Protein AF-A0A2V9K160-F1 (afdb_monomer_lite)

Sequence (101 aa):
MRDWQNRPAKAADEESLHHHAIIAGGRLAGVWEYEPGEGRVVYGLFGALTAAGQRKLAARAGELEEFIRAELGDLKFYSMDTEHNRKQRIAALRDSGGRTA

Radius of gyration: 13.13 Å; chains: 1; bounding box: 32×28×31 Å

Structure (mmCIF, N/CA/C/O backbone):
data_AF-A0A2V9K160-F1
#
_entry.id   AF-A0A2V9K160-F1
#
loop_
_atom_site.group_PDB
_atom_site.id
_atom_site.type_symbol
_atom_site.label_atom_id
_atom_site.label_alt_id
_atom_site.label_comp_id
_atom_site.label_asym_id
_atom_site.label_entity_id
_atom_site.label_seq_id
_atom_site.pdbx_PDB_ins_code
_atom_site.Cartn_x
_atom_site.Cartn_y
_atom_site.Cartn_z
_atom_site.occupancy
_atom_site.B_iso_or_equiv
_atom_site.auth_seq_id
_atom_site.auth_comp_id
_atom_site.auth_asym_id
_atom_site.auth_atom_id
_atom_site.pdbx_PDB_model_num
ATOM 1 N N . MET A 1 1 ? 8.384 8.195 -4.827 1.00 80.31 1 MET A N 1
ATOM 2 C CA . MET A 1 1 ? 7.837 7.893 -3.483 1.00 80.31 1 MET A CA 1
ATOM 3 C C . MET A 1 1 ? 8.230 9.016 -2.537 1.00 80.31 1 MET A C 1
ATOM 5 O O . MET A 1 1 ? 8.835 9.974 -3.017 1.00 80.31 1 MET A O 1
ATOM 9 N N . ARG A 1 2 ? 7.867 8.950 -1.252 1.00 86.56 2 ARG A N 1
ATOM 10 C CA . ARG A 1 2 ? 8.338 9.920 -0.256 1.00 86.56 2 ARG A CA 1
ATOM 11 C C . ARG A 1 2 ? 9.276 9.259 0.759 1.00 86.56 2 ARG A C 1
ATOM 13 O O . ARG A 1 2 ? 9.078 8.091 1.084 1.00 86.56 2 ARG A O 1
ATOM 20 N N . ASP A 1 3 ? 10.293 9.996 1.197 1.00 87.12 3 ASP A N 1
ATOM 21 C CA . ASP A 1 3 ? 11.228 9.579 2.251 1.00 87.12 3 ASP A CA 1
ATOM 22 C C . ASP A 1 3 ? 10.626 9.777 3.658 1.00 87.12 3 ASP A C 1
ATOM 24 O O . ASP A 1 3 ? 9.470 10.186 3.819 1.00 87.12 3 ASP A O 1
ATOM 28 N N . TRP A 1 4 ? 11.422 9.526 4.699 1.00 84.12 4 TRP A N 1
ATOM 29 C CA . TRP A 1 4 ? 11.001 9.684 6.095 1.00 84.12 4 TRP A CA 1
ATOM 30 C C . TRP A 1 4 ? 10.670 11.121 6.510 1.00 84.12 4 TRP A C 1
ATOM 32 O O . TRP A 1 4 ? 9.891 11.335 7.439 1.00 84.12 4 TRP A O 1
ATOM 42 N N . GLN A 1 5 ? 11.229 12.106 5.804 1.00 86.44 5 GLN A N 1
ATOM 43 C CA . GLN A 1 5 ? 10.943 13.533 5.972 1.00 86.44 5 GLN A CA 1
ATOM 44 C C . GLN A 1 5 ? 9.801 13.998 5.059 1.00 86.44 5 GLN A C 1
ATOM 46 O O . GLN A 1 5 ? 9.530 15.194 4.954 1.00 86.44 5 GLN A O 1
ATOM 51 N N . ASN A 1 6 ? 9.119 13.060 4.398 1.00 85.88 6 ASN A N 1
ATOM 52 C CA . ASN A 1 6 ? 8.046 13.304 3.451 1.00 85.88 6 ASN A CA 1
ATOM 53 C C . ASN A 1 6 ? 8.472 14.078 2.193 1.00 85.88 6 ASN A C 1
ATOM 55 O O . ASN A 1 6 ? 7.644 14.720 1.544 1.00 85.88 6 ASN A O 1
ATOM 59 N N . ARG A 1 7 ? 9.745 14.026 1.807 1.00 88.25 7 ARG A N 1
ATOM 60 C CA . ARG A 1 7 ? 10.270 14.661 0.591 1.00 88.25 7 ARG A CA 1
ATOM 61 C C . ARG A 1 7 ? 10.183 13.696 -0.592 1.00 88.25 7 ARG A C 1
ATOM 63 O O . ARG A 1 7 ? 10.254 12.487 -0.386 1.00 88.25 7 ARG A O 1
ATOM 70 N N . PRO A 1 8 ? 10.028 14.184 -1.836 1.00 86.44 8 PRO A N 1
ATOM 71 C CA . PRO A 1 8 ? 10.096 13.326 -3.012 1.00 86.44 8 PRO A CA 1
ATOM 72 C C . PRO A 1 8 ? 11.440 12.594 -3.090 1.00 86.44 8 PRO A C 1
ATOM 74 O O . PRO A 1 8 ? 12.492 13.225 -3.042 1.00 86.44 8 PRO A O 1
ATOM 77 N N . ALA A 1 9 ? 11.385 11.277 -3.266 1.00 85.38 9 ALA A N 1
ATOM 78 C CA . ALA A 1 9 ? 12.551 10.412 -3.359 1.00 85.38 9 ALA A CA 1
ATOM 79 C C . ALA A 1 9 ? 12.355 9.295 -4.392 1.00 85.38 9 ALA A C 1
ATOM 81 O O . ALA A 1 9 ? 11.226 8.848 -4.674 1.00 85.38 9 ALA A O 1
ATOM 82 N N . LYS A 1 10 ? 13.471 8.827 -4.960 1.00 81.38 10 LYS A N 1
ATOM 83 C CA . LYS A 1 10 ? 13.499 7.626 -5.799 1.00 81.38 10 LYS A CA 1
ATOM 84 C C . LYS A 1 10 ? 13.630 6.406 -4.901 1.00 81.38 10 LYS A C 1
ATOM 86 O O . LYS A 1 10 ? 14.482 6.372 -4.030 1.00 81.38 10 LYS A O 1
ATOM 91 N N . ALA A 1 11 ? 12.853 5.366 -5.186 1.00 77.25 11 ALA A N 1
ATOM 92 C CA . ALA A 1 11 ? 12.892 4.133 -4.400 1.00 77.25 11 ALA A CA 1
ATOM 93 C C . ALA A 1 11 ? 14.269 3.449 -4.386 1.00 77.25 11 ALA A C 1
ATOM 95 O O . ALA A 1 11 ? 14.579 2.738 -3.442 1.00 77.25 11 ALA A O 1
ATOM 96 N N . ALA A 1 12 ? 15.081 3.652 -5.427 1.00 80.75 12 ALA A N 1
ATOM 97 C CA . ALA A 1 12 ? 16.420 3.077 -5.524 1.00 80.75 12 ALA A CA 1
ATOM 98 C C . ALA A 1 12 ? 17.454 3.754 -4.608 1.00 80.75 12 ALA A C 1
ATOM 100 O O . ALA A 1 12 ? 18.486 3.149 -4.338 1.00 80.75 12 ALA A O 1
ATOM 101 N N . ASP A 1 13 ? 17.180 4.981 -4.154 1.00 84.06 13 ASP A N 1
ATOM 102 C CA . ASP A 1 13 ? 18.121 5.794 -3.375 1.00 84.06 13 ASP A CA 1
ATOM 103 C C . ASP A 1 13 ? 17.819 5.734 -1.863 1.00 84.06 13 ASP A C 1
ATOM 105 O O . ASP A 1 13 ? 18.535 6.326 -1.062 1.00 84.06 13 ASP A O 1
ATOM 109 N N . GLU A 1 14 ? 16.758 5.026 -1.465 1.00 82.94 14 GLU A N 1
ATOM 110 C CA . GLU A 1 14 ? 16.283 4.957 -0.083 1.00 82.94 14 GLU A CA 1
ATOM 111 C C . GLU A 1 14 ? 16.718 3.656 0.598 1.00 82.94 14 GLU A C 1
ATOM 113 O O . GLU A 1 14 ? 16.461 2.557 0.104 1.00 82.94 14 GLU A O 1
ATOM 118 N N . GLU A 1 15 ? 17.309 3.772 1.787 1.00 82.19 15 GLU A N 1
ATOM 119 C CA . GLU A 1 15 ? 17.658 2.615 2.626 1.00 82.19 15 GLU A CA 1
ATOM 120 C C . GLU A 1 15 ? 16.428 1.989 3.302 1.00 82.19 15 GLU A C 1
ATOM 122 O O . GLU A 1 15 ? 16.463 0.835 3.733 1.00 82.19 15 GLU A O 1
ATOM 127 N N . SER A 1 16 ? 15.324 2.738 3.396 1.00 79.81 16 SER A N 1
ATOM 128 C CA . SER A 1 16 ? 14.084 2.280 4.020 1.00 79.81 16 SER A CA 1
ATOM 129 C C . SER A 1 16 ? 12.844 2.800 3.294 1.00 79.81 16 SER A C 1
ATOM 131 O O . SER A 1 16 ? 12.811 3.914 2.775 1.00 79.81 16 SER A O 1
ATOM 133 N N . LEU A 1 17 ? 11.793 1.980 3.256 1.00 82.25 17 LEU A N 1
ATOM 134 C CA . LEU A 1 17 ? 10.512 2.368 2.674 1.00 82.25 17 LEU A CA 1
ATOM 135 C C . LEU A 1 17 ? 9.647 3.039 3.736 1.00 82.25 17 LEU A C 1
ATOM 137 O O . LEU A 1 17 ? 9.217 2.379 4.673 1.00 82.25 17 LEU A O 1
ATOM 141 N N . HIS A 1 18 ? 9.309 4.312 3.542 1.00 88.19 18 HIS A N 1
ATOM 142 C CA . HIS A 1 18 ? 8.327 5.030 4.366 1.00 88.19 18 HIS A CA 1
ATOM 143 C C . HIS A 1 18 ? 6.886 4.853 3.865 1.00 88.19 18 HIS A C 1
ATOM 145 O O . HIS A 1 18 ? 6.106 5.800 3.793 1.00 88.19 18 HIS A O 1
ATOM 151 N N . HIS A 1 19 ? 6.555 3.619 3.491 1.00 91.31 19 HIS A N 1
ATOM 152 C CA . HIS A 1 19 ? 5.246 3.176 3.025 1.00 91.31 19 HIS A CA 1
ATOM 153 C C . HIS A 1 19 ? 5.082 1.678 3.311 1.00 91.31 19 HIS A C 1
ATOM 155 O O . HIS A 1 19 ? 6.073 0.951 3.424 1.00 91.31 19 HIS A O 1
ATOM 161 N N . HIS A 1 20 ? 3.848 1.172 3.315 1.00 94.31 20 HIS A N 1
ATOM 162 C CA . HIS A 1 20 ? 3.626 -0.272 3.339 1.00 94.31 20 HIS A CA 1
ATOM 163 C C . HIS A 1 20 ? 3.958 -0.889 1.972 1.00 94.31 20 HIS A C 1
ATOM 165 O O . HIS A 1 20 ? 3.511 -0.406 0.931 1.00 94.31 20 HIS A O 1
ATOM 171 N N . ALA A 1 21 ? 4.743 -1.967 1.955 1.00 93.88 21 ALA A N 1
ATOM 172 C CA . ALA A 1 21 ? 5.184 -2.610 0.719 1.00 93.88 21 ALA A CA 1
ATOM 173 C C . ALA A 1 21 ? 4.114 -3.534 0.112 1.00 93.88 21 ALA A C 1
ATOM 175 O O . ALA A 1 21 ? 3.370 -4.211 0.823 1.00 93.88 21 ALA A O 1
ATOM 176 N N . ILE A 1 22 ? 4.100 -3.630 -1.220 1.00 95.38 22 ILE A N 1
ATOM 177 C CA . ILE A 1 22 ? 3.395 -4.675 -1.972 1.00 95.38 22 ILE A CA 1
ATOM 178 C C . ILE A 1 22 ? 4.439 -5.617 -2.555 1.00 95.38 22 ILE A C 1
ATOM 180 O O . ILE A 1 22 ? 5.238 -5.217 -3.405 1.00 95.38 22 ILE A O 1
ATOM 184 N N . ILE A 1 23 ? 4.405 -6.883 -2.140 1.00 94.69 23 ILE A N 1
ATOM 185 C CA . ILE A 1 23 ? 5.304 -7.920 -2.649 1.00 94.69 23 ILE A CA 1
ATOM 186 C C . ILE A 1 23 ? 4.537 -8.867 -3.573 1.00 94.69 23 ILE A C 1
ATOM 188 O O . ILE A 1 23 ? 3.531 -9.458 -3.183 1.00 94.69 23 ILE A O 1
ATOM 192 N N . ALA A 1 24 ? 5.032 -9.045 -4.798 1.00 93.19 24 ALA A N 1
ATOM 193 C CA . ALA A 1 24 ? 4.484 -9.993 -5.764 1.00 93.19 24 ALA A CA 1
ATOM 194 C C . ALA A 1 24 ? 5.614 -10.752 -6.466 1.00 93.19 24 ALA A C 1
ATOM 196 O O . ALA A 1 24 ? 6.564 -10.150 -6.961 1.00 93.19 24 ALA A O 1
ATOM 197 N N . GLY A 1 25 ? 5.524 -12.086 -6.493 1.00 89.12 25 GLY A N 1
ATOM 198 C CA . GLY A 1 25 ? 6.538 -12.936 -7.132 1.00 89.12 25 GLY A CA 1
ATOM 199 C C . GLY A 1 25 ? 7.947 -12.758 -6.553 1.00 89.12 25 GLY A C 1
ATOM 200 O O . GLY A 1 25 ? 8.918 -12.804 -7.299 1.00 89.12 25 GLY A O 1
ATOM 201 N N . GLY A 1 26 ? 8.056 -12.480 -5.248 1.00 91.06 26 GLY A N 1
ATOM 202 C CA . GLY A 1 26 ? 9.337 -12.230 -4.575 1.00 91.06 26 GLY A CA 1
ATOM 203 C C . GLY A 1 26 ? 9.966 -10.867 -4.878 1.00 91.06 26 GLY A C 1
ATOM 204 O O . GLY A 1 26 ? 11.131 -10.656 -4.559 1.00 91.06 26 GLY A O 1
ATOM 205 N N . ARG A 1 27 ? 9.226 -9.939 -5.500 1.00 90.69 27 ARG A N 1
ATOM 206 C CA . ARG A 1 27 ? 9.711 -8.598 -5.851 1.00 90.69 27 ARG A CA 1
ATOM 207 C C . ARG A 1 27 ? 8.847 -7.516 -5.217 1.00 90.69 27 ARG A C 1
ATOM 209 O O . ARG A 1 27 ? 7.635 -7.689 -5.081 1.00 90.69 27 ARG A O 1
ATOM 216 N N . LEU A 1 28 ? 9.470 -6.381 -4.904 1.00 90.94 28 LEU A N 1
ATOM 217 C CA . LEU A 1 28 ? 8.765 -5.152 -4.553 1.00 90.94 28 LEU A CA 1
ATOM 218 C C . LEU A 1 28 ? 8.020 -4.636 -5.790 1.00 90.94 28 LEU A C 1
ATOM 220 O O . LEU A 1 28 ? 8.630 -4.143 -6.737 1.00 90.94 28 LEU A O 1
ATOM 224 N N . ALA A 1 29 ? 6.701 -4.806 -5.795 1.00 93.19 29 ALA A N 1
ATOM 225 C CA . ALA A 1 29 ? 5.837 -4.470 -6.923 1.00 93.19 29 ALA A CA 1
ATOM 226 C C . ALA A 1 29 ? 5.227 -3.069 -6.804 1.00 93.19 29 ALA A C 1
ATOM 228 O O . ALA A 1 29 ? 4.817 -2.487 -7.807 1.00 93.19 29 ALA A O 1
ATOM 229 N N . GLY A 1 30 ? 5.158 -2.531 -5.590 1.00 93.12 30 GLY A N 1
ATOM 230 C CA . GLY A 1 30 ? 4.534 -1.249 -5.312 1.00 93.12 30 GLY A CA 1
ATOM 231 C C . GLY A 1 30 ? 4.473 -0.955 -3.824 1.00 93.12 30 GLY A C 1
ATOM 232 O O . GLY A 1 30 ? 5.086 -1.654 -3.014 1.00 93.12 30 GLY A O 1
ATOM 233 N N . VAL A 1 31 ? 3.702 0.068 -3.479 1.00 94.81 31 VAL A N 1
ATOM 234 C CA . VAL A 1 31 ? 3.474 0.511 -2.103 1.00 94.81 31 VAL A CA 1
ATOM 235 C C . VAL A 1 31 ? 2.020 0.934 -1.908 1.00 94.81 31 VAL A C 1
ATOM 237 O O . VAL A 1 31 ? 1.320 1.220 -2.883 1.00 94.81 31 VAL A O 1
ATOM 240 N N . TRP A 1 32 ? 1.568 0.979 -0.658 1.00 9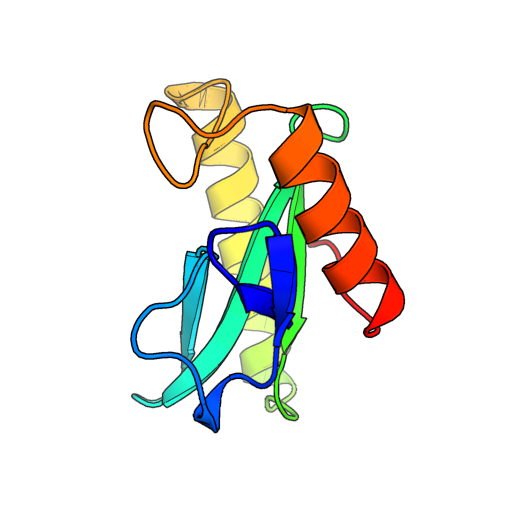6.00 32 TRP A N 1
ATOM 241 C CA . TRP A 1 32 ? 0.203 1.357 -0.315 1.00 96.00 32 TRP A CA 1
ATOM 242 C C . TRP A 1 32 ? 0.096 2.094 1.023 1.00 96.00 32 TRP A C 1
ATOM 244 O O . TRP A 1 32 ? 0.982 2.029 1.877 1.00 96.00 32 TRP A O 1
ATOM 254 N N . GLU A 1 33 ? -1.017 2.803 1.186 1.00 96.19 33 GLU A N 1
ATOM 255 C CA . GLU A 1 33 ? -1.416 3.517 2.399 1.00 96.19 33 GLU A CA 1
ATOM 256 C C . GLU A 1 33 ? -2.913 3.313 2.648 1.00 96.19 33 GLU A C 1
ATOM 258 O O . GLU A 1 33 ? -3.687 3.157 1.702 1.00 96.19 33 GLU A O 1
ATOM 263 N N . TYR A 1 34 ? -3.326 3.341 3.914 1.00 95.88 34 TYR A N 1
ATOM 264 C CA . TYR A 1 34 ? -4.740 3.365 4.284 1.00 95.88 34 TYR A CA 1
ATOM 265 C C . TYR A 1 34 ? -5.205 4.805 4.499 1.00 95.88 34 TYR A C 1
ATOM 267 O O . TYR A 1 34 ? -4.588 5.561 5.255 1.00 95.88 34 TYR A O 1
ATOM 275 N N . GLU A 1 35 ? -6.300 5.178 3.844 1.00 94.25 35 GLU A N 1
ATOM 276 C CA . GLU A 1 35 ? -6.969 6.457 4.019 1.00 94.25 35 GLU A CA 1
ATOM 277 C C . GLU A 1 35 ? -8.182 6.290 4.944 1.00 94.25 35 GLU A C 1
ATOM 279 O O . GLU A 1 35 ? -9.237 5.829 4.497 1.00 94.25 35 GLU A O 1
ATOM 284 N N . PRO A 1 36 ? -8.077 6.679 6.229 1.00 89.56 36 PRO A N 1
ATOM 285 C CA . PRO A 1 36 ? -9.143 6.437 7.200 1.00 89.56 36 PRO A CA 1
ATOM 286 C C . PRO A 1 36 ? -10.432 7.199 6.877 1.00 89.56 36 PRO A C 1
ATOM 288 O O . PRO A 1 36 ? -11.512 6.719 7.201 1.00 89.56 36 PRO A O 1
ATOM 291 N N . GLY A 1 37 ? -10.337 8.356 6.208 1.00 88.00 37 GLY A N 1
ATOM 292 C CA . GLY A 1 37 ? -11.503 9.160 5.833 1.00 88.00 37 GLY A CA 1
ATOM 293 C C . GLY A 1 37 ? -12.402 8.498 4.785 1.00 88.00 37 GLY A C 1
ATOM 294 O O . GLY A 1 37 ? -13.617 8.658 4.842 1.00 88.00 37 GLY A O 1
ATOM 295 N N . GLU A 1 38 ? -11.821 7.737 3.855 1.00 89.31 38 GLU A N 1
ATOM 296 C CA . GLU A 1 38 ? -12.569 7.000 2.824 1.00 89.31 38 GLU A CA 1
ATOM 297 C C . GLU A 1 38 ? -12.724 5.509 3.175 1.00 89.31 38 GLU A C 1
ATOM 299 O O . GLU A 1 38 ? -13.513 4.794 2.557 1.00 89.31 38 GLU A O 1
ATOM 304 N N . GLY A 1 39 ? -11.972 5.026 4.168 1.00 93.44 39 GLY A N 1
ATOM 305 C CA . GLY A 1 39 ? -11.894 3.615 4.520 1.00 93.44 39 GLY A CA 1
ATOM 306 C C . GLY A 1 39 ? -11.265 2.767 3.417 1.00 93.44 39 GLY A C 1
ATOM 307 O O . GLY A 1 39 ? -11.668 1.616 3.247 1.00 93.44 39 GLY A O 1
ATOM 308 N N . ARG A 1 40 ? -10.330 3.344 2.646 1.00 95.69 40 ARG A N 1
ATOM 3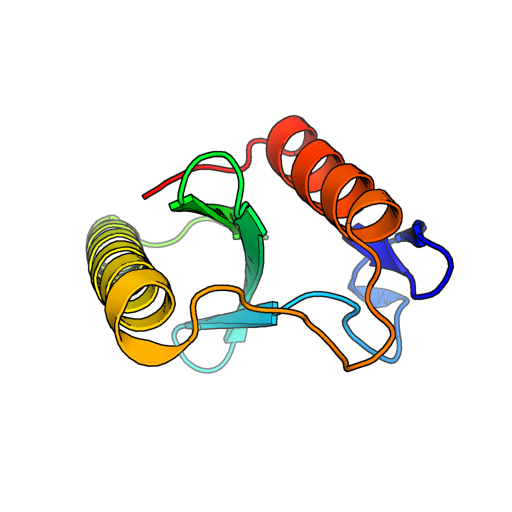09 C CA . ARG A 1 40 ? -9.758 2.747 1.432 1.00 95.69 40 ARG A CA 1
ATOM 310 C C . ARG A 1 40 ? -8.257 2.547 1.512 1.00 95.69 40 ARG A C 1
ATOM 312 O O . ARG A 1 40 ? -7.529 3.370 2.062 1.00 95.69 40 ARG A O 1
ATOM 319 N N . VAL A 1 41 ? -7.787 1.474 0.891 1.00 96.94 41 VAL A N 1
ATOM 320 C CA . VAL A 1 41 ? -6.378 1.260 0.584 1.00 96.94 41 VAL A CA 1
ATOM 321 C C . VAL A 1 41 ? -6.073 1.936 -0.748 1.00 96.94 41 VAL A C 1
ATOM 323 O O . VAL A 1 41 ? -6.612 1.574 -1.793 1.00 96.94 41 VAL A O 1
ATOM 326 N N . VAL A 1 42 ? -5.171 2.912 -0.710 1.00 96.62 42 VAL A N 1
ATOM 327 C CA . VAL A 1 42 ? -4.633 3.588 -1.891 1.00 96.62 42 VAL A CA 1
ATOM 328 C C . VAL A 1 42 ? -3.275 2.977 -2.199 1.00 96.62 42 VAL A C 1
ATOM 330 O O . VAL A 1 42 ? -2.387 2.972 -1.347 1.00 96.62 42 VAL A O 1
ATOM 333 N N . TYR A 1 43 ? -3.084 2.468 -3.413 1.00 95.75 43 TYR A N 1
ATOM 334 C CA . TYR A 1 43 ? -1.849 1.797 -3.805 1.00 95.75 43 TYR A CA 1
ATOM 335 C C . TYR A 1 43 ? -1.310 2.256 -5.158 1.00 95.75 43 TYR A C 1
ATOM 337 O O . TYR A 1 43 ? -2.052 2.505 -6.106 1.00 95.75 43 TYR A O 1
ATOM 345 N N . GLY A 1 44 ? 0.016 2.307 -5.269 1.00 93.56 44 GLY A N 1
ATOM 346 C CA . GLY A 1 44 ? 0.750 2.570 -6.506 1.00 93.56 44 GLY A CA 1
ATOM 347 C C . GLY A 1 44 ? 1.664 1.396 -6.849 1.00 93.56 44 GLY A C 1
ATOM 348 O O . GLY A 1 44 ? 2.226 0.765 -5.954 1.00 93.56 44 GLY A O 1
ATOM 349 N N . LEU A 1 45 ? 1.824 1.091 -8.140 1.00 92.56 45 LEU A N 1
ATOM 350 C CA . LEU A 1 45 ? 2.728 0.034 -8.609 1.00 92.56 45 LEU A CA 1
ATOM 351 C C . LEU A 1 45 ? 3.932 0.635 -9.332 1.00 92.56 45 LEU A C 1
ATOM 353 O O . LEU A 1 45 ? 3.783 1.576 -10.105 1.00 92.56 45 LEU A O 1
ATOM 357 N N . PHE A 1 46 ? 5.112 0.049 -9.134 1.00 89.38 46 PHE A N 1
ATOM 358 C CA . PHE A 1 46 ? 6.342 0.451 -9.829 1.00 89.38 46 PHE A CA 1
ATOM 359 C C . PHE A 1 46 ? 6.456 -0.133 -11.243 1.00 89.38 46 PHE A C 1
ATOM 361 O O . PHE A 1 46 ? 7.344 0.238 -12.005 1.00 89.38 46 PHE A O 1
ATOM 368 N N . GLY A 1 47 ? 5.556 -1.045 -11.604 1.00 87.94 47 GLY A N 1
ATOM 369 C CA . GLY A 1 47 ? 5.471 -1.642 -12.927 1.00 87.94 47 GLY A CA 1
ATOM 370 C C . GLY A 1 47 ? 4.130 -2.333 -13.142 1.00 87.94 47 GLY A C 1
ATOM 371 O O . GLY A 1 47 ? 3.259 -2.348 -12.269 1.00 87.94 47 GLY A O 1
ATOM 372 N N . ALA A 1 48 ? 3.955 -2.922 -14.320 1.00 88.62 48 ALA A N 1
ATOM 373 C CA . ALA A 1 48 ? 2.734 -3.643 -14.639 1.00 88.62 48 ALA A CA 1
ATOM 374 C C . ALA A 1 48 ? 2.699 -5.015 -13.946 1.00 88.62 48 ALA A C 1
ATOM 376 O O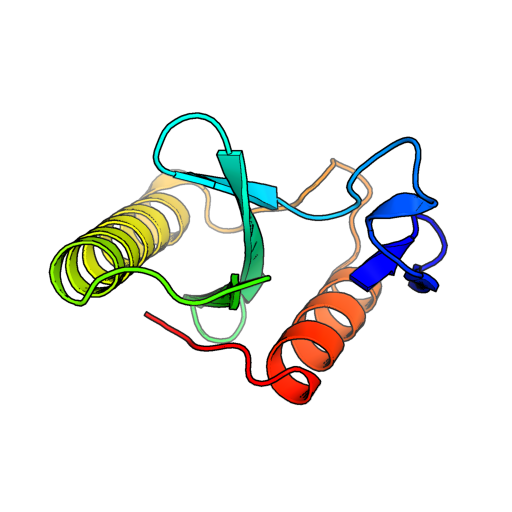 . ALA A 1 48 ? 3.644 -5.799 -14.025 1.00 88.62 48 ALA A O 1
ATOM 377 N N . LEU A 1 49 ? 1.565 -5.330 -13.321 1.00 91.94 49 LEU A N 1
ATOM 378 C CA . LEU A 1 49 ? 1.204 -6.703 -12.972 1.00 91.94 49 LEU A CA 1
ATOM 379 C C . LEU A 1 49 ? 0.375 -7.316 -14.099 1.00 91.94 49 LEU A C 1
ATOM 381 O O . LEU A 1 49 ? -0.359 -6.611 -14.798 1.00 91.94 49 LEU A O 1
ATOM 385 N N . THR A 1 50 ? 0.426 -8.642 -14.216 1.00 94.00 50 THR A N 1
ATOM 386 C CA . THR A 1 50 ? -0.501 -9.392 -15.072 1.00 94.00 50 THR A CA 1
ATOM 387 C C . THR A 1 50 ? -1.949 -9.126 -14.653 1.00 94.00 50 THR A C 1
ATOM 389 O O . THR A 1 50 ? -2.218 -8.799 -13.497 1.00 94.00 50 THR A O 1
ATOM 392 N N . ALA A 1 51 ? -2.911 -9.323 -15.558 1.00 93.50 51 ALA A N 1
ATOM 393 C CA . ALA A 1 51 ? -4.330 -9.134 -15.239 1.00 93.50 51 ALA A CA 1
ATOM 394 C C . ALA A 1 51 ? -4.784 -9.978 -14.029 1.00 93.50 51 ALA A C 1
ATOM 396 O O . ALA A 1 51 ? -5.547 -9.511 -13.186 1.00 93.50 51 ALA A O 1
ATOM 397 N N . ALA A 1 52 ? -4.271 -11.206 -13.902 1.00 94.69 52 ALA A N 1
ATOM 398 C CA . ALA A 1 52 ? -4.518 -12.048 -12.733 1.00 94.69 52 ALA A CA 1
ATOM 399 C C . ALA A 1 52 ? -3.896 -11.462 -11.453 1.00 94.69 52 ALA A C 1
ATOM 401 O O . ALA A 1 52 ? -4.541 -11.463 -10.406 1.00 94.69 52 ALA A O 1
ATOM 402 N N . GLY A 1 53 ? -2.676 -10.920 -11.540 1.00 94.69 53 GLY A N 1
ATOM 403 C CA . GLY A 1 53 ? -2.019 -10.232 -10.429 1.00 94.69 53 GLY A CA 1
ATOM 404 C C . GLY A 1 53 ? -2.787 -8.996 -9.964 1.00 94.69 53 GLY A C 1
ATOM 405 O O . GLY A 1 53 ? -2.953 -8.807 -8.764 1.00 94.69 53 GLY A O 1
ATOM 406 N N . GLN A 1 54 ? -3.324 -8.204 -10.895 1.00 93.44 54 GLN A N 1
ATOM 407 C CA . GLN A 1 54 ? -4.141 -7.029 -10.574 1.00 93.44 54 GLN A CA 1
ATOM 408 C C . GLN A 1 54 ? -5.440 -7.410 -9.855 1.00 93.44 54 GLN A C 1
ATOM 410 O O . GLN A 1 54 ? -5.754 -6.824 -8.825 1.00 93.44 54 GLN A O 1
ATOM 415 N N . ARG A 1 55 ? -6.155 -8.440 -10.334 1.00 95.12 55 ARG A N 1
ATOM 416 C CA . ARG A 1 55 ? -7.365 -8.942 -9.658 1.00 95.12 55 ARG A CA 1
ATOM 417 C C . ARG A 1 55 ? -7.072 -9.443 -8.246 1.00 95.12 55 ARG A C 1
ATOM 419 O O . ARG A 1 55 ? -7.816 -9.139 -7.321 1.00 95.12 55 ARG A O 1
ATOM 426 N N . LYS A 1 56 ? -5.975 -10.187 -8.074 1.00 96.31 56 LYS A N 1
ATOM 427 C CA . LYS A 1 56 ? -5.559 -10.681 -6.756 1.00 96.31 56 LYS A CA 1
ATOM 428 C C . LYS A 1 56 ? -5.197 -9.531 -5.816 1.00 96.31 56 LYS A C 1
ATOM 430 O O . LYS A 1 56 ? -5.560 -9.587 -4.649 1.00 96.31 56 LYS A O 1
ATOM 435 N N . LEU A 1 57 ? -4.504 -8.507 -6.314 1.00 95.75 57 LEU A N 1
ATOM 436 C CA . LEU A 1 57 ? -4.174 -7.320 -5.529 1.00 95.75 57 LEU A CA 1
ATOM 437 C C . LEU A 1 57 ? -5.437 -6.594 -5.052 1.00 95.75 57 LEU A C 1
ATOM 439 O O . LEU A 1 57 ? -5.547 -6.333 -3.861 1.00 95.75 57 LEU A O 1
ATOM 443 N N . ALA A 1 58 ? -6.393 -6.335 -5.949 1.00 95.38 58 ALA A N 1
ATOM 444 C CA . ALA A 1 58 ? -7.652 -5.677 -5.597 1.00 95.38 58 ALA A CA 1
ATOM 445 C C . ALA A 1 58 ? -8.439 -6.468 -4.537 1.00 95.38 58 ALA A C 1
ATOM 447 O O . ALA A 1 58 ? -8.864 -5.899 -3.537 1.00 95.38 58 ALA A O 1
ATOM 448 N N . ALA A 1 59 ? -8.542 -7.795 -4.691 1.00 97.19 59 ALA A N 1
ATOM 449 C CA . ALA A 1 59 ? -9.195 -8.650 -3.698 1.00 97.19 59 ALA A CA 1
ATOM 450 C C . ALA A 1 59 ? -8.518 -8.567 -2.317 1.00 97.19 59 ALA A C 1
ATOM 452 O O . ALA A 1 59 ? -9.191 -8.369 -1.312 1.00 97.19 59 ALA A O 1
ATO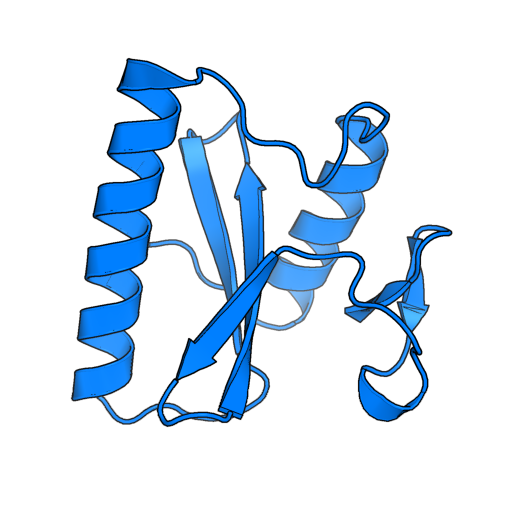M 453 N N . ARG A 1 60 ? -7.179 -8.646 -2.265 1.00 97.38 60 ARG A N 1
ATOM 454 C CA . ARG A 1 60 ? -6.428 -8.533 -1.003 1.00 97.38 60 ARG A CA 1
ATOM 455 C C . ARG A 1 60 ? -6.544 -7.158 -0.362 1.00 97.38 60 ARG A C 1
ATOM 457 O O . ARG A 1 60 ? -6.581 -7.071 0.858 1.00 97.38 60 ARG A O 1
ATOM 464 N N . ALA A 1 61 ? -6.588 -6.101 -1.166 1.00 97.25 61 ALA A N 1
ATOM 465 C CA . ALA A 1 61 ? -6.800 -4.757 -0.658 1.00 97.25 61 ALA A CA 1
ATOM 466 C C . ALA A 1 61 ? -8.204 -4.618 -0.042 1.00 97.25 61 ALA A C 1
ATOM 468 O O . ALA A 1 61 ? -8.308 -4.103 1.062 1.00 97.25 61 ALA A O 1
ATOM 469 N N . GLY A 1 62 ? -9.249 -5.171 -0.670 1.00 97.69 62 GLY A N 1
ATOM 470 C CA . GLY A 1 62 ? -10.604 -5.192 -0.104 1.00 97.69 62 GLY A CA 1
ATOM 471 C C . GLY A 1 62 ? -10.716 -5.978 1.212 1.00 97.69 62 GLY A C 1
ATOM 472 O O . GLY A 1 62 ? -11.284 -5.475 2.178 1.00 97.69 62 GLY A O 1
ATOM 473 N N . GLU A 1 63 ? -10.120 -7.173 1.285 1.00 98.06 63 GLU A N 1
ATOM 474 C CA . GLU A 1 63 ? -10.042 -7.961 2.531 1.00 98.06 63 GLU A CA 1
ATOM 475 C C . GLU A 1 63 ? -9.327 -7.181 3.649 1.00 98.06 63 GLU A C 1
ATOM 477 O O . GLU A 1 63 ? -9.747 -7.186 4.805 1.00 98.06 63 GLU A O 1
ATOM 482 N N . LEU A 1 64 ? -8.243 -6.484 3.300 1.00 97.75 64 LEU A N 1
ATOM 483 C CA . LEU A 1 64 ? -7.468 -5.687 4.243 1.00 97.75 64 LEU A CA 1
ATOM 484 C C . LEU A 1 64 ? -8.229 -4.446 4.714 1.00 97.75 64 LEU A C 1
ATOM 486 O O . LEU A 1 64 ? -8.188 -4.118 5.894 1.00 97.75 64 LEU A O 1
ATOM 490 N N . GLU A 1 65 ? -8.942 -3.772 3.815 1.00 97.88 65 GLU A N 1
ATOM 491 C CA . GLU A 1 65 ? -9.834 -2.664 4.149 1.00 97.88 65 GLU A CA 1
ATOM 492 C C . GLU A 1 65 ? -10.912 -3.089 5.157 1.00 97.88 65 GLU A C 1
ATOM 494 O O . GLU A 1 65 ? -11.169 -2.376 6.127 1.00 97.88 65 GLU A O 1
ATOM 499 N N . GLU A 1 66 ? -11.536 -4.252 4.949 1.00 97.88 66 GLU A N 1
ATOM 500 C CA . GLU A 1 66 ? -12.516 -4.809 5.884 1.00 97.88 66 GLU A CA 1
ATOM 501 C C . GLU A 1 66 ? -11.887 -5.115 7.241 1.00 97.88 66 GLU A C 1
ATOM 503 O O . GLU A 1 66 ? -12.400 -4.655 8.260 1.00 97.88 66 GLU A O 1
ATOM 508 N N . PHE A 1 67 ? -10.740 -5.795 7.250 1.00 97.88 67 PHE A N 1
ATOM 509 C CA . PHE A 1 67 ? -10.004 -6.095 8.474 1.00 97.88 67 PHE A CA 1
ATOM 510 C C . PHE A 1 67 ? -9.628 -4.829 9.255 1.00 97.88 67 PHE A C 1
ATOM 512 O O . PHE A 1 67 ? -9.848 -4.762 10.462 1.00 97.88 67 PHE A O 1
ATOM 519 N N . ILE A 1 68 ? -9.111 -3.796 8.581 1.00 96.75 68 ILE A N 1
ATOM 520 C CA . ILE A 1 68 ? -8.754 -2.535 9.241 1.00 96.75 68 ILE A CA 1
ATOM 521 C C . ILE A 1 68 ? -9.995 -1.908 9.874 1.00 96.75 68 ILE A C 1
ATOM 523 O O . ILE A 1 68 ? -9.941 -1.525 11.037 1.00 96.75 68 ILE A O 1
ATOM 527 N N . ARG A 1 69 ? -11.118 -1.822 9.153 1.00 95.94 69 ARG A N 1
ATOM 528 C CA . ARG A 1 69 ? -12.341 -1.202 9.689 1.00 95.94 69 ARG A CA 1
ATOM 529 C C . ARG A 1 69 ? -12.962 -1.998 10.836 1.00 95.94 69 ARG A C 1
ATOM 531 O O . ARG A 1 69 ? -13.454 -1.382 11.775 1.00 95.94 69 ARG A O 1
ATOM 538 N N . ALA A 1 70 ? -12.964 -3.325 10.745 1.00 97.00 70 ALA A N 1
ATOM 539 C CA . ALA A 1 70 ? -13.593 -4.194 11.734 1.00 97.00 70 ALA A CA 1
ATOM 540 C C . ALA A 1 70 ? -12.755 -4.324 13.014 1.00 97.00 70 ALA A C 1
ATOM 542 O O . ALA A 1 70 ? -13.307 -4.274 14.109 1.00 97.00 70 ALA A O 1
ATOM 543 N N . GLU A 1 71 ? -11.433 -4.445 12.877 1.00 97.12 71 GLU A N 1
ATOM 544 C CA . GLU A 1 71 ? -10.567 -4.877 13.980 1.00 97.12 71 GLU A CA 1
ATOM 545 C C . GLU A 1 71 ? -9.605 -3.787 14.475 1.00 97.12 71 GLU A C 1
ATOM 547 O O . GLU A 1 71 ? -9.217 -3.796 15.642 1.00 97.12 71 GLU A O 1
ATOM 552 N N . LEU A 1 72 ? -9.191 -2.847 13.615 1.00 94.62 72 LEU A N 1
ATOM 553 C CA . LEU A 1 72 ? -8.136 -1.874 13.948 1.00 94.62 72 LEU A CA 1
ATOM 554 C C . LEU A 1 72 ? -8.634 -0.427 14.072 1.00 94.62 72 LEU A C 1
ATOM 556 O O . LEU A 1 72 ? -8.042 0.374 14.795 1.00 94.62 72 LEU A O 1
ATOM 560 N N . GLY A 1 73 ? -9.684 -0.063 13.339 1.00 91.75 73 GLY A N 1
ATOM 561 C CA . GLY A 1 73 ? -10.181 1.305 13.171 1.00 91.75 73 GLY A CA 1
ATOM 562 C C . GLY A 1 73 ? -9.291 2.192 12.286 1.00 91.75 73 GLY A C 1
ATOM 563 O O . GLY A 1 73 ? -9.790 2.840 11.368 1.00 91.75 73 GLY A O 1
ATOM 564 N N . ASP A 1 74 ? -7.977 2.211 12.527 1.00 92.44 74 ASP A N 1
ATOM 565 C CA . ASP A 1 74 ? -6.980 2.945 11.735 1.00 92.44 74 ASP A CA 1
ATOM 566 C C . ASP A 1 74 ? -5.699 2.117 11.557 1.00 92.44 74 ASP A C 1
ATOM 568 O O . ASP A 1 74 ? -5.293 1.377 12.454 1.00 92.44 74 ASP A O 1
ATOM 572 N N . LEU A 1 75 ? -5.024 2.284 10.416 1.00 93.81 75 LEU A N 1
ATOM 573 C CA . LEU A 1 75 ? -3.732 1.658 10.147 1.00 93.81 75 LEU A CA 1
ATOM 574 C C . LEU A 1 75 ? -2.663 2.693 9.795 1.00 93.81 75 LEU A C 1
ATOM 576 O O . LEU A 1 75 ? -2.709 3.349 8.752 1.00 93.81 75 LEU A O 1
ATOM 580 N N . LYS A 1 76 ? -1.657 2.772 10.665 1.00 92.06 76 LYS A N 1
ATOM 581 C CA . LYS A 1 76 ? -0.489 3.651 10.562 1.00 92.06 76 LYS A CA 1
ATOM 582 C C . LYS A 1 76 ? 0.750 2.866 10.160 1.00 92.06 76 LYS A C 1
ATOM 584 O O . LYS A 1 76 ? 0.898 1.720 10.569 1.00 92.06 76 LYS A O 1
ATOM 589 N N . PHE A 1 77 ? 1.680 3.522 9.466 1.00 87.06 77 PHE A N 1
ATOM 590 C CA . PHE A 1 77 ? 2.980 2.914 9.163 1.00 87.06 77 PHE A CA 1
ATOM 591 C C . PHE A 1 77 ? 3.839 2.718 10.431 1.00 87.06 77 PHE A C 1
ATOM 593 O O . PHE A 1 77 ? 4.563 1.736 10.559 1.00 87.06 77 PHE A O 1
ATOM 600 N N . TYR A 1 78 ? 3.739 3.644 11.391 1.00 86.69 78 TYR A N 1
ATOM 601 C CA . TYR A 1 78 ? 4.429 3.612 12.685 1.00 86.69 78 TYR A CA 1
ATOM 602 C C . TYR A 1 78 ? 3.651 4.432 13.724 1.00 86.69 78 TYR A C 1
ATOM 604 O O . TYR A 1 78 ? 2.756 5.206 13.383 1.00 86.69 78 TYR A O 1
ATOM 612 N N . SER A 1 79 ? 3.982 4.292 15.009 1.00 85.75 79 SER A N 1
ATOM 613 C CA . SER A 1 79 ? 3.217 4.904 16.111 1.00 85.75 79 SER A CA 1
ATOM 614 C C . SER A 1 79 ? 3.103 6.433 16.034 1.00 85.75 79 SER A C 1
ATOM 616 O O . SER A 1 79 ? 2.070 6.990 16.404 1.00 85.75 79 SER A O 1
ATOM 618 N N . MET A 1 80 ? 4.136 7.108 15.522 1.00 88.75 80 MET A N 1
ATOM 619 C CA . MET A 1 80 ? 4.186 8.569 15.376 1.00 88.75 80 MET A CA 1
ATOM 620 C C . MET A 1 80 ? 3.733 9.058 13.989 1.00 88.75 80 MET A C 1
ATOM 622 O O . MET A 1 80 ? 3.911 10.231 13.661 1.00 88.75 80 MET A O 1
ATOM 626 N N . ASP A 1 81 ? 3.153 8.186 13.163 1.00 89.25 81 ASP A N 1
ATOM 627 C CA . ASP A 1 81 ? 2.638 8.568 11.852 1.00 89.25 81 ASP A CA 1
ATOM 628 C C . ASP A 1 81 ? 1.387 9.444 11.999 1.00 89.25 81 ASP A C 1
ATOM 630 O O . ASP A 1 81 ? 0.311 8.994 12.417 1.00 89.25 81 ASP A O 1
ATOM 634 N N . THR A 1 82 ? 1.538 10.728 11.684 1.00 89.94 82 THR A N 1
ATOM 635 C CA . THR A 1 82 ? 0.453 11.704 11.781 1.00 89.94 82 THR A CA 1
ATOM 636 C C . THR A 1 82 ? -0.472 11.608 10.572 1.00 89.94 82 THR A C 1
ATOM 638 O O . THR A 1 82 ? -0.063 11.257 9.464 1.00 89.94 82 THR A O 1
ATOM 641 N N . GLU A 1 83 ? -1.741 11.977 10.758 1.00 90.00 83 GLU A N 1
ATOM 642 C CA . GLU A 1 83 ? -2.701 12.063 9.652 1.00 90.00 83 GLU A CA 1
ATOM 643 C C . GLU A 1 83 ? -2.215 13.029 8.558 1.00 90.00 83 GLU A C 1
ATOM 645 O O . GLU A 1 83 ? -2.347 12.741 7.371 1.00 90.00 83 GLU 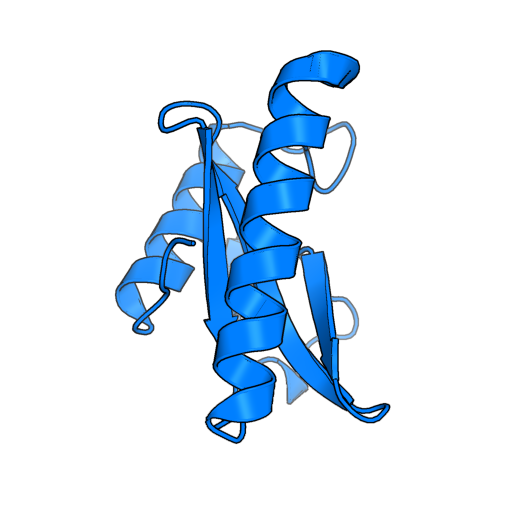A O 1
ATOM 650 N N . HIS A 1 84 ? -1.586 14.144 8.946 1.00 90.75 84 HIS A N 1
ATOM 651 C CA . HIS A 1 84 ? -1.020 15.116 8.011 1.00 90.75 84 HIS A CA 1
ATOM 652 C C . HIS A 1 84 ? 0.058 14.501 7.109 1.00 90.75 84 HIS A C 1
ATOM 654 O O . HIS A 1 84 ? -0.022 14.625 5.886 1.00 90.75 84 HIS A O 1
ATOM 660 N N . ASN A 1 85 ? 1.038 13.799 7.690 1.00 90.50 85 ASN A N 1
ATOM 661 C CA . ASN A 1 85 ? 2.112 13.180 6.913 1.00 90.50 85 ASN A CA 1
ATOM 662 C C . ASN A 1 85 ? 1.563 12.105 5.973 1.00 90.50 85 ASN A C 1
ATOM 664 O O . ASN A 1 85 ? 1.924 12.069 4.794 1.00 90.50 85 ASN A O 1
ATOM 668 N N . ARG A 1 86 ? 0.634 11.283 6.473 1.00 92.00 86 ARG A N 1
ATOM 669 C CA . ARG A 1 86 ? -0.017 10.224 5.698 1.00 92.00 86 ARG A CA 1
ATOM 670 C C . ARG A 1 86 ? -0.834 10.775 4.531 1.00 92.00 86 ARG A C 1
ATOM 672 O O . ARG A 1 86 ? -0.708 10.262 3.425 1.00 92.00 86 ARG A O 1
ATOM 679 N N . LYS A 1 87 ? -1.580 11.871 4.722 1.00 92.56 87 LYS A N 1
ATOM 680 C CA . LYS A 1 87 ? -2.300 12.558 3.631 1.00 92.56 87 LYS A CA 1
ATOM 681 C C . LYS A 1 87 ? -1.367 12.990 2.500 1.00 92.56 87 LYS A C 1
ATOM 683 O O . LYS A 1 87 ? -1.707 12.810 1.337 1.00 92.56 87 LYS A O 1
ATOM 688 N N . GLN A 1 88 ? -0.171 13.494 2.808 1.00 92.44 88 GLN A N 1
ATOM 689 C CA . GLN A 1 88 ? 0.805 13.852 1.767 1.00 92.44 88 GLN A CA 1
ATOM 690 C C . GLN A 1 88 ? 1.358 12.623 1.021 1.00 92.44 88 GLN A C 1
ATOM 692 O O . GLN A 1 88 ? 1.637 12.705 -0.180 1.00 92.44 88 GLN A O 1
ATOM 697 N N . ARG A 1 89 ? 1.517 11.483 1.711 1.00 92.31 89 ARG A N 1
ATOM 698 C CA . ARG A 1 89 ? 1.911 10.206 1.091 1.00 92.31 89 ARG A CA 1
ATOM 699 C C . ARG A 1 89 ? 0.810 9.662 0.183 1.00 92.31 89 ARG A C 1
ATOM 701 O O . ARG A 1 89 ? 1.098 9.312 -0.957 1.00 92.31 89 ARG A O 1
ATOM 708 N N . ILE A 1 90 ? -0.441 9.674 0.643 1.00 94.19 90 ILE A N 1
ATOM 709 C CA . ILE A 1 90 ? -1.618 9.274 -0.142 1.00 94.19 90 ILE A CA 1
ATOM 710 C C . ILE A 1 90 ? -1.780 10.164 -1.378 1.00 94.19 90 ILE A C 1
ATOM 712 O O . ILE A 1 90 ? -1.951 9.646 -2.480 1.00 94.19 90 ILE A O 1
ATOM 716 N N . ALA A 1 91 ? -1.661 11.486 -1.227 1.00 93.12 91 ALA A N 1
ATOM 717 C CA . ALA A 1 91 ? -1.727 12.417 -2.351 1.00 93.12 91 ALA A CA 1
ATOM 718 C C . ALA A 1 91 ? -0.646 12.110 -3.398 1.00 93.12 91 ALA A C 1
ATOM 720 O O . ALA A 1 91 ? -0.954 11.960 -4.575 1.00 93.12 91 ALA A O 1
ATOM 721 N N . ALA A 1 92 ? 0.601 11.888 -2.965 1.00 90.56 92 ALA A N 1
ATOM 722 C CA . ALA A 1 92 ? 1.676 11.507 -3.879 1.00 90.56 92 ALA A CA 1
ATOM 723 C C . ALA A 1 92 ? 1.432 10.155 -4.571 1.00 90.56 92 ALA A C 1
ATOM 725 O O . ALA A 1 92 ? 1.838 9.981 -5.721 1.00 90.56 92 ALA A O 1
ATOM 726 N N . LEU A 1 93 ? 0.768 9.201 -3.905 1.00 92.06 93 LEU A N 1
ATOM 727 C CA . LEU A 1 93 ? 0.359 7.955 -4.552 1.00 92.06 93 LEU A CA 1
ATOM 728 C C . LEU A 1 93 ? -0.667 8.227 -5.647 1.00 92.06 93 LEU A C 1
ATOM 730 O O . LEU A 1 93 ? -0.459 7.775 -6.773 1.00 92.06 93 LEU A O 1
ATOM 734 N N . ARG A 1 94 ? -1.717 9.001 -5.350 1.00 92.88 94 ARG A N 1
ATOM 735 C CA . ARG A 1 94 ? -2.753 9.386 -6.322 1.00 92.88 94 ARG A CA 1
ATOM 736 C C . ARG A 1 94 ? -2.146 10.114 -7.531 1.00 92.88 94 ARG A C 1
ATOM 738 O O . ARG A 1 94 ? -2.405 9.701 -8.659 1.00 92.88 94 ARG A O 1
ATOM 745 N N . ASP A 1 95 ? -1.251 11.077 -7.312 1.00 89.75 95 ASP A N 1
ATOM 746 C CA . ASP A 1 95 ? -0.569 11.827 -8.382 1.00 89.75 95 ASP A CA 1
ATOM 747 C C . ASP A 1 95 ? 0.271 10.927 -9.303 1.00 89.75 95 ASP A C 1
ATOM 749 O O . ASP A 1 95 ? 0.404 11.188 -10.497 1.00 89.75 95 ASP A O 1
ATOM 753 N N . SER A 1 96 ? 0.814 9.828 -8.770 1.00 83.00 96 SER A N 1
ATOM 754 C CA . SER A 1 96 ? 1.571 8.837 -9.547 1.00 83.00 96 SER A CA 1
ATOM 755 C C . SER A 1 96 ? 0.700 7.795 -10.269 1.00 83.00 96 SER A C 1
ATOM 757 O O . SER A 1 96 ? 1.222 6.801 -10.774 1.00 83.00 96 SER A O 1
ATOM 759 N N . GLY A 1 97 ? -0.621 8.000 -10.322 1.00 84.12 97 GLY A N 1
ATOM 760 C CA . GLY A 1 97 ? -1.582 7.053 -10.901 1.00 84.12 97 GLY A CA 1
ATOM 761 C C . GLY A 1 97 ? -2.017 5.955 -9.926 1.00 84.12 97 GLY A C 1
ATOM 762 O O . GLY A 1 97 ? -2.373 4.848 -10.341 1.00 84.12 97 GLY A O 1
ATOM 763 N N . GLY A 1 98 ? -1.941 6.241 -8.626 1.00 83.25 98 GLY A N 1
ATOM 764 C CA . GLY A 1 98 ? -2.406 5.359 -7.565 1.00 83.25 98 GLY A CA 1
ATOM 765 C C . GLY A 1 98 ? -3.886 5.018 -7.719 1.00 83.25 98 GLY A C 1
ATOM 766 O O . GLY A 1 98 ? -4.691 5.826 -8.180 1.00 83.25 98 GLY A O 1
ATOM 767 N N . ARG A 1 99 ? -4.234 3.792 -7.342 1.00 88.44 99 ARG A N 1
ATOM 768 C 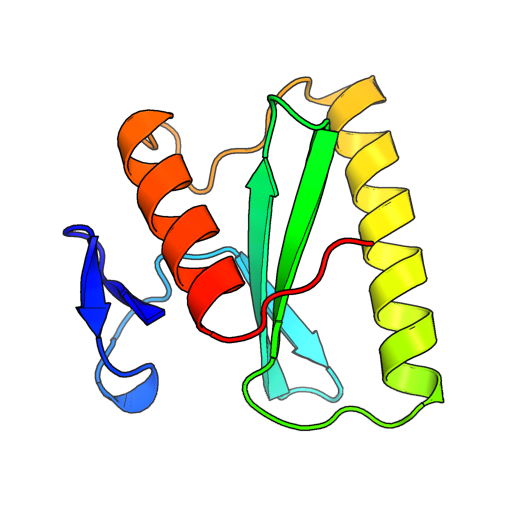CA . ARG A 1 99 ? -5.576 3.221 -7.449 1.00 88.44 99 ARG A CA 1
ATOM 769 C C . ARG A 1 99 ? -6.109 2.888 -6.067 1.00 88.44 99 ARG A C 1
ATOM 771 O O . ARG A 1 99 ? -5.337 2.616 -5.151 1.00 88.44 99 ARG A O 1
ATOM 778 N N . THR A 1 100 ? -7.424 2.883 -5.947 1.00 85.25 100 THR A N 1
ATOM 779 C CA . THR A 1 100 ? -8.142 2.294 -4.818 1.00 85.25 100 THR A CA 1
ATOM 780 C C . THR A 1 100 ? -8.611 0.885 -5.177 1.00 85.25 100 THR A C 1
ATOM 782 O O . THR A 1 100 ? -8.599 0.502 -6.354 1.00 85.25 100 THR A O 1
ATOM 785 N N . ALA A 1 101 ? -8.939 0.088 -4.161 1.00 76.75 101 ALA A N 1
ATOM 786 C CA . ALA A 1 101 ? -9.520 -1.242 -4.336 1.00 76.75 101 ALA A CA 1
ATOM 787 C C . ALA A 1 101 ? -11.001 -1.184 -4.736 1.00 76.75 101 ALA A C 1
ATOM 789 O O . ALA A 1 101 ? -11.739 -0.310 -4.215 1.00 76.75 101 ALA A O 1
#

pLDDT: mean 91.0, std 5.1, range [76.75, 98.06]

Foldseek 3Di:
DADPVRHDDDPVVDPDDPFAFDDDPNDGFWGWDQDLVVLWIKIAGPDDDDPVVVVVVQVVRVVVSCCCVPPPSHDDPDPPGDNVSRVSVSVVSVVNVIDID

Secondary structure (DSSP, 8-state):
-B-TTS-B--GGG-SS-SSEEEEETTEEEEEEEEETTTTEEEEEESSPPPHHHHHHHHHHHHHHHHHIIIIIS---SSTT--HHHHHHHHHHHHHTT-EE-